Protein AF-A0A940GLA2-F1 (afdb_monomer)

Secondary structure (DSSP, 8-state):
-------SEEEEEEEEEETTEEEEEEEEESSHHHHHTT--EEEEEEE-HHHHHHHHHHHHHHHHTTT--------S-GGGS--GGG------

Structure (mmCIF, N/CA/C/O backbone):
data_AF-A0A940GLA2-F1
#
_entry.id   AF-A0A940GLA2-F1
#
loop_
_atom_site.group_PDB
_atom_site.id
_atom_site.type_symbo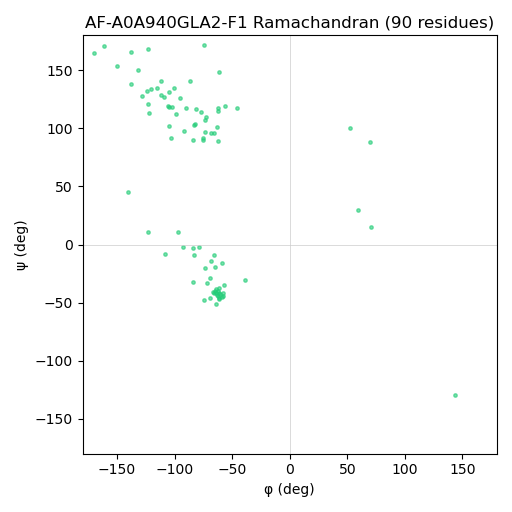l
_atom_site.label_atom_id
_atom_site.label_alt_id
_atom_site.label_comp_id
_atom_site.label_asym_id
_atom_site.label_entity_id
_atom_site.label_seq_id
_atom_site.pdbx_PDB_ins_code
_atom_site.Cartn_x
_atom_site.Cartn_y
_atom_site.Cartn_z
_atom_site.occupancy
_atom_site.B_iso_or_equiv
_atom_site.auth_seq_id
_atom_site.auth_comp_id
_atom_site.auth_asym_id
_atom_site.auth_atom_id
_atom_site.pdbx_PDB_model_num
ATOM 1 N N . MET A 1 1 ? 19.633 -17.053 -5.502 1.00 36.03 1 MET A N 1
ATOM 2 C CA . MET A 1 1 ? 19.245 -15.648 -5.250 1.00 36.03 1 MET A CA 1
ATOM 3 C C . MET A 1 1 ? 18.037 -15.351 -6.132 1.00 36.03 1 MET A C 1
ATOM 5 O O . MET A 1 1 ? 18.202 -15.191 -7.331 1.00 36.03 1 MET A O 1
ATOM 9 N N . GLY A 1 2 ? 16.819 -15.465 -5.593 1.00 37.84 2 GLY A N 1
ATOM 10 C CA . GLY A 1 2 ? 15.590 -15.347 -6.386 1.00 37.84 2 GLY A CA 1
ATOM 11 C C . GLY A 1 2 ? 15.287 -13.886 -6.703 1.00 37.84 2 GLY A C 1
ATOM 12 O O . GLY A 1 2 ? 15.019 -13.108 -5.792 1.00 37.84 2 GLY A O 1
ATOM 13 N N . SER A 1 3 ? 15.353 -13.514 -7.981 1.00 39.97 3 SER A N 1
ATOM 14 C CA . SER A 1 3 ? 14.865 -12.222 -8.464 1.00 39.97 3 SER A CA 1
ATOM 15 C C . SER A 1 3 ? 13.358 -12.147 -8.218 1.00 39.97 3 SER A C 1
ATOM 17 O O . SER A 1 3 ? 12.594 -12.934 -8.777 1.00 39.97 3 SER A O 1
ATOM 19 N N . ILE A 1 4 ? 12.916 -11.226 -7.358 1.00 51.94 4 ILE A N 1
ATOM 20 C CA . ILE A 1 4 ? 11.495 -10.891 -7.256 1.00 51.94 4 ILE A CA 1
ATOM 21 C C . ILE A 1 4 ? 11.173 -10.070 -8.502 1.00 51.94 4 ILE A C 1
ATOM 23 O O . ILE A 1 4 ? 11.417 -8.864 -8.529 1.00 51.94 4 ILE A O 1
ATOM 27 N N . ILE A 1 5 ? 10.641 -10.728 -9.531 1.00 47.31 5 ILE A N 1
ATOM 28 C CA . ILE A 1 5 ? 10.017 -10.053 -10.668 1.00 47.31 5 ILE A CA 1
ATOM 29 C C . ILE A 1 5 ? 8.812 -9.307 -10.091 1.00 47.31 5 ILE A C 1
ATOM 31 O O . ILE A 1 5 ? 7.795 -9.920 -9.765 1.00 47.31 5 ILE A O 1
ATOM 35 N N . ALA A 1 6 ? 8.944 -7.997 -9.879 1.00 51.59 6 ALA A N 1
ATOM 36 C CA . ALA A 1 6 ? 7.817 -7.153 -9.512 1.00 51.59 6 ALA A CA 1
ATOM 37 C C . ALA A 1 6 ? 6.868 -7.130 -10.713 1.00 51.59 6 ALA A C 1
ATOM 39 O O . ALA A 1 6 ? 7.114 -6.424 -11.685 1.00 51.59 6 ALA A O 1
ATOM 40 N N . ARG A 1 7 ? 5.847 -7.993 -10.685 1.00 62.31 7 ARG A N 1
ATOM 41 C CA . ARG A 1 7 ? 4.885 -8.106 -11.785 1.00 62.31 7 ARG A CA 1
ATOM 42 C C . ARG A 1 7 ? 3.961 -6.891 -11.835 1.00 62.31 7 ARG A C 1
ATOM 44 O O . ARG A 1 7 ? 3.683 -6.435 -12.927 1.00 62.31 7 ARG A O 1
ATOM 51 N N . GLY A 1 8 ? 3.625 -6.299 -10.686 1.00 63.91 8 GLY A N 1
ATOM 52 C CA . GLY A 1 8 ? 2.765 -5.118 -10.582 1.00 63.91 8 GLY A CA 1
ATOM 53 C C . GLY A 1 8 ? 3.394 -3.920 -9.863 1.00 63.91 8 GLY A C 1
ATOM 54 O O . GLY A 1 8 ? 4.433 -4.039 -9.207 1.00 63.91 8 GLY A O 1
ATOM 55 N N . ALA A 1 9 ? 2.736 -2.764 -9.970 1.00 72.44 9 ALA A N 1
ATOM 56 C CA . ALA A 1 9 ? 3.120 -1.505 -9.333 1.00 72.44 9 ALA A CA 1
ATOM 57 C C . ALA A 1 9 ? 2.063 -1.056 -8.310 1.00 72.44 9 ALA A C 1
ATOM 59 O O . ALA A 1 9 ? 0.866 -1.055 -8.596 1.00 72.44 9 ALA A O 1
ATOM 60 N N . LEU A 1 10 ? 2.501 -0.632 -7.119 1.00 80.44 10 LEU A N 1
ATOM 61 C CA . LEU A 1 10 ? 1.631 0.065 -6.168 1.00 80.44 10 LEU A CA 1
ATOM 62 C C . LEU A 1 10 ? 1.370 1.480 -6.701 1.00 80.44 10 LEU A C 1
ATOM 64 O O . LEU A 1 10 ? 2.270 2.317 -6.706 1.00 80.44 10 LEU A O 1
ATOM 68 N N . ALA A 1 11 ? 0.140 1.735 -7.135 1.00 83.06 11 ALA A N 1
ATOM 69 C CA . ALA A 1 11 ? -0.284 3.002 -7.718 1.00 83.06 11 ALA A CA 1
ATOM 70 C C . ALA A 1 11 ? -0.669 4.043 -6.659 1.00 83.06 11 ALA A C 1
ATOM 72 O O . ALA A 1 11 ? -0.476 5.243 -6.848 1.00 83.06 11 ALA A O 1
ATOM 73 N N . GLY A 1 12 ? -1.208 3.588 -5.529 1.00 83.75 12 GLY A N 1
ATOM 74 C CA . GLY A 1 12 ? -1.700 4.470 -4.482 1.00 83.75 12 GLY A CA 1
ATOM 75 C C . GLY A 1 12 ? -2.050 3.722 -3.207 1.00 83.75 12 GLY A C 1
ATOM 76 O O . GLY A 1 12 ? -2.178 2.498 -3.190 1.00 83.75 12 GLY A O 1
ATOM 77 N N . TRP A 1 13 ? -2.200 4.465 -2.115 1.00 89.56 13 TRP A N 1
ATOM 78 C CA . TRP A 1 13 ? -2.660 3.908 -0.850 1.00 89.56 13 TRP A CA 1
A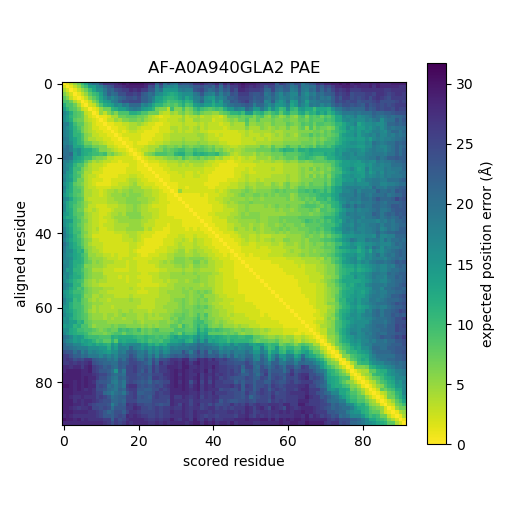TOM 79 C C . TRP A 1 13 ? -3.424 4.944 -0.027 1.00 89.56 13 TRP A C 1
ATOM 81 O O . TRP A 1 13 ? -3.193 6.150 -0.132 1.00 89.56 13 TRP A O 1
ATOM 91 N N . ARG A 1 14 ? -4.329 4.460 0.824 1.00 87.62 14 ARG A N 1
ATOM 92 C CA . ARG A 1 14 ? -5.083 5.257 1.792 1.00 87.62 14 ARG A CA 1
ATOM 93 C C . ARG A 1 14 ? -5.148 4.521 3.121 1.00 87.62 14 ARG A C 1
ATOM 95 O O . ARG A 1 14 ? -5.410 3.324 3.163 1.00 87.62 14 ARG A O 1
ATOM 102 N N . ARG A 1 15 ? -4.965 5.257 4.214 1.00 89.31 15 ARG A N 1
ATOM 103 C CA . ARG A 1 15 ? -5.198 4.769 5.576 1.00 89.31 15 ARG A CA 1
ATOM 104 C C . ARG A 1 15 ? -6.490 5.363 6.123 1.00 89.31 15 ARG A C 1
ATOM 106 O O . ARG A 1 15 ? -6.657 6.581 6.098 1.00 89.31 15 ARG A O 1
ATOM 113 N N . THR A 1 16 ? -7.342 4.516 6.683 1.00 91.50 16 THR A N 1
ATOM 114 C CA . THR A 1 16 ? -8.580 4.916 7.358 1.00 91.50 16 THR A CA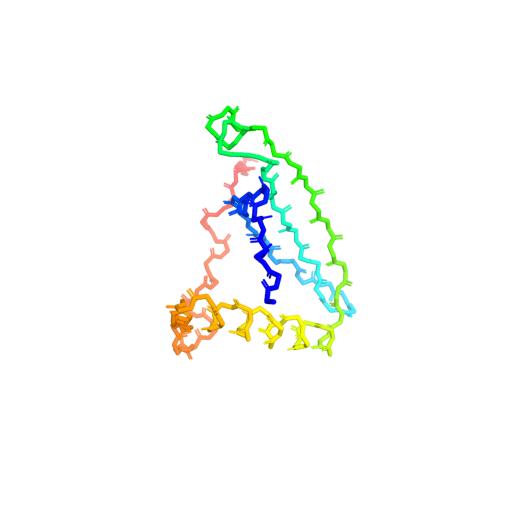 1
ATOM 115 C C . THR A 1 16 ? -8.564 4.376 8.789 1.00 91.50 16 THR A C 1
ATOM 117 O O . THR A 1 16 ? -8.416 3.167 8.966 1.00 91.50 16 THR A O 1
ATOM 120 N N . PRO A 1 17 ? -8.651 5.225 9.828 1.00 88.69 17 PRO A N 1
ATOM 121 C CA . PRO A 1 17 ? -8.792 4.755 11.205 1.00 88.69 17 PRO A CA 1
ATOM 122 C C . PRO A 1 17 ? -10.086 3.953 11.393 1.00 88.69 17 PRO A C 1
ATOM 124 O O . PRO A 1 17 ? -11.093 4.235 10.750 1.00 88.69 17 PRO A O 1
ATOM 127 N N . SER A 1 18 ? -10.064 2.981 12.297 1.00 87.50 18 SER A N 1
ATOM 128 C CA . SER A 1 18 ? -11.231 2.204 12.726 1.00 87.50 18 SER A CA 1
ATOM 129 C C . SER A 1 18 ? -11.195 2.025 14.246 1.00 87.50 18 SER A C 1
ATOM 131 O O . SER A 1 18 ? -10.143 2.213 14.858 1.00 87.50 18 SER A O 1
ATOM 133 N N . GLY A 1 19 ? -12.307 1.611 14.861 1.00 84.62 19 GLY A N 1
ATOM 134 C CA . GLY A 1 19 ? -12.370 1.377 16.313 1.00 84.62 19 GLY A CA 1
ATOM 135 C C . GLY A 1 19 ? -11.379 0.328 16.843 1.00 84.62 19 GLY A C 1
ATOM 136 O O . GLY A 1 19 ? -11.107 0.299 18.038 1.00 84.62 19 GLY A O 1
ATOM 137 N N . HIS A 1 20 ? -10.799 -0.500 15.966 1.00 82.50 20 HIS A N 1
ATOM 138 C CA . HIS A 1 20 ? -9.898 -1.601 16.329 1.00 82.50 20 HIS A CA 1
ATOM 139 C C . HIS A 1 20 ? -8.512 -1.521 15.662 1.00 82.50 20 HIS A C 1
ATOM 141 O O . HIS A 1 20 ? -7.740 -2.480 15.717 1.00 82.50 20 HIS A O 1
ATOM 147 N N . GLY A 1 21 ? -8.177 -0.397 15.022 1.00 89.44 21 GLY A N 1
ATOM 148 C CA . GLY A 1 21 ? -6.916 -0.234 14.300 1.00 89.44 21 GLY A CA 1
ATOM 149 C C . GLY A 1 21 ? -7.083 0.600 13.039 1.00 89.44 21 GLY A C 1
ATOM 150 O O . GLY A 1 21 ? -7.655 1.689 13.065 1.00 89.44 21 GLY A O 1
ATOM 151 N N . ILE A 1 22 ? -6.592 0.101 11.908 1.00 91.50 22 ILE A N 1
ATOM 152 C CA . ILE A 1 22 ? -6.620 0.801 10.626 1.00 91.50 22 ILE A CA 1
ATOM 153 C C . ILE A 1 22 ? -7.129 -0.111 9.510 1.00 91.50 22 ILE A C 1
ATOM 155 O O . ILE A 1 22 ? -6.885 -1.313 9.515 1.00 91.50 22 ILE A O 1
ATOM 159 N N . VAL A 1 23 ? -7.763 0.482 8.509 1.00 92.62 23 VAL A N 1
ATOM 160 C CA . VAL A 1 23 ? -7.959 -0.131 7.197 1.00 92.62 23 VAL A CA 1
ATOM 161 C C . VAL A 1 23 ? -6.981 0.532 6.235 1.00 92.62 23 VAL A C 1
ATOM 163 O O . VAL A 1 23 ? -7.007 1.753 6.049 1.00 92.62 23 VAL A O 1
ATOM 166 N N . LEU A 1 24 ? -6.074 -0.260 5.672 1.00 91.38 24 LEU A N 1
ATOM 167 C CA . LEU A 1 24 ? -5.150 0.152 4.625 1.00 91.38 24 LEU A CA 1
ATOM 168 C C . LEU A 1 24 ? -5.721 -0.296 3.280 1.00 91.38 24 LEU A C 1
ATOM 170 O O . LEU A 1 24 ? -5.801 -1.487 2.999 1.00 91.38 24 LEU A O 1
ATOM 174 N N . THR A 1 25 ? -6.116 0.666 2.459 1.00 91.44 25 THR A N 1
ATOM 175 C CA . THR A 1 25 ? -6.532 0.432 1.078 1.00 91.44 25 THR A CA 1
ATOM 176 C C . THR A 1 25 ? -5.336 0.660 0.167 1.00 91.44 25 THR A C 1
ATOM 178 O O . THR A 1 25 ? -4.733 1.732 0.209 1.00 91.44 25 THR A O 1
ATOM 181 N N . LEU A 1 26 ? -5.005 -0.321 -0.662 1.00 89.69 26 LEU A N 1
ATOM 182 C CA . LEU A 1 26 ? -3.953 -0.259 -1.670 1.00 89.69 26 LEU A CA 1
ATOM 183 C C . LEU A 1 26 ? -4.587 -0.281 -3.060 1.00 89.69 26 LEU A C 1
ATOM 185 O O . LEU A 1 26 ? -5.543 -1.017 -3.290 1.00 89.69 26 LEU A O 1
ATOM 189 N N . GLN A 1 27 ? -4.038 0.512 -3.973 1.00 91.94 27 GLN A N 1
ATOM 190 C CA . GLN A 1 27 ? -4.318 0.423 -5.401 1.00 91.94 27 GLN A CA 1
ATOM 191 C C . GLN A 1 27 ? -3.111 -0.199 -6.082 1.00 91.94 27 GLN A C 1
ATOM 193 O O . GLN A 1 27 ? -2.012 0.356 -6.012 1.00 91.94 27 GLN A O 1
ATOM 198 N N . VAL A 1 28 ? -3.307 -1.346 -6.717 1.00 89.19 28 VAL A N 1
ATOM 199 C CA . VAL A 1 28 ? -2.242 -2.106 -7.368 1.00 89.19 28 VAL A CA 1
ATOM 200 C C . VAL A 1 28 ? -2.586 -2.234 -8.843 1.00 89.19 28 VAL A C 1
ATOM 202 O O . VAL A 1 28 ? -3.720 -2.533 -9.189 1.00 89.19 28 VAL A O 1
ATOM 205 N N . ALA A 1 29 ? -1.615 -1.979 -9.709 1.00 87.25 29 ALA A N 1
ATOM 206 C CA . ALA A 1 29 ? -1.708 -2.310 -11.121 1.00 87.25 29 ALA A CA 1
ATOM 207 C C . ALA A 1 29 ? -0.928 -3.601 -11.368 1.00 87.25 29 ALA A C 1
ATOM 209 O O . ALA A 1 29 ? 0.210 -3.720 -10.911 1.00 87.25 29 ALA A O 1
ATOM 210 N N . GLU A 1 30 ? -1.496 -4.543 -12.117 1.00 86.94 30 GLU A N 1
ATOM 211 C CA . GLU A 1 30 ? -0.844 -5.820 -12.438 1.00 86.94 30 GLU A CA 1
ATOM 212 C C . GLU A 1 30 ? 0.362 -5.686 -13.371 1.00 86.94 30 GLU A C 1
ATOM 214 O O . GLU A 1 30 ? 1.111 -6.641 -13.529 1.00 86.94 30 GLU A O 1
ATOM 219 N N . SER A 1 31 ? 0.530 -4.534 -14.024 1.00 84.12 31 SER A N 1
ATOM 220 C CA . SER A 1 31 ? 1.644 -4.233 -14.923 1.00 84.12 31 SER A CA 1
ATOM 221 C C . SER A 1 31 ? 1.780 -2.721 -15.136 1.00 84.12 31 SER A C 1
ATOM 223 O O . SER A 1 31 ? 0.896 -1.945 -14.766 1.00 84.12 31 SER A O 1
ATOM 225 N N . VAL A 1 32 ? 2.869 -2.296 -15.784 1.00 81.56 32 VAL A N 1
ATOM 226 C CA . VAL A 1 32 ? 3.052 -0.896 -16.213 1.00 81.56 32 VAL A CA 1
ATOM 227 C C . VAL A 1 32 ? 1.962 -0.477 -17.207 1.00 81.56 32 VAL A C 1
ATOM 229 O O . VAL A 1 32 ? 1.389 0.595 -17.066 1.00 81.56 32 VAL A O 1
ATOM 232 N N . ALA A 1 33 ? 1.603 -1.349 -18.153 1.00 85.56 33 ALA A N 1
ATOM 233 C CA . ALA A 1 33 ? 0.550 -1.058 -19.126 1.00 85.56 33 ALA A CA 1
ATOM 234 C C . ALA A 1 33 ? -0.829 -0.896 -18.458 1.00 85.56 33 ALA A C 1
ATOM 236 O O . ALA A 1 33 ? -1.583 0.008 -18.810 1.00 85.56 33 ALA A O 1
ATOM 237 N N . ALA A 1 34 ? -1.146 -1.733 -17.461 1.00 84.00 34 ALA A N 1
ATOM 238 C CA . ALA A 1 34 ? -2.364 -1.582 -16.659 1.00 84.00 34 ALA A CA 1
ATOM 239 C C . ALA A 1 34 ? -2.357 -0.253 -15.882 1.00 84.00 34 ALA A C 1
ATOM 241 O O . ALA A 1 34 ? -3.363 0.453 -15.840 1.00 84.00 34 ALA A O 1
ATOM 242 N N . PHE A 1 35 ? -1.198 0.145 -15.343 1.00 82.25 35 PHE A N 1
ATOM 243 C CA . PHE A 1 35 ? -1.039 1.428 -14.662 1.00 82.25 35 PHE A CA 1
ATOM 244 C C . PHE A 1 35 ? -1.315 2.619 -15.594 1.00 82.25 35 PHE A C 1
ATOM 246 O O . PHE A 1 35 ? -2.074 3.517 -15.230 1.00 82.25 35 PHE A O 1
ATOM 253 N N . GLU A 1 36 ? -0.754 2.613 -16.806 1.00 85.50 36 GLU A N 1
ATOM 254 C CA . GLU A 1 36 ? -0.978 3.660 -17.813 1.00 85.50 36 GLU A CA 1
ATOM 255 C C . GLU A 1 36 ? -2.453 3.755 -18.235 1.00 85.50 36 GLU A C 1
ATOM 257 O O . GLU A 1 36 ? -2.986 4.857 -18.384 1.00 85.50 36 GLU A O 1
AT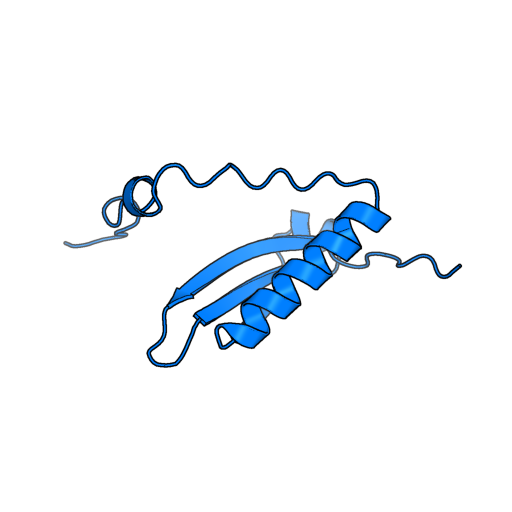OM 262 N N . ARG A 1 37 ? -3.142 2.611 -18.344 1.00 91.19 37 ARG A N 1
ATOM 263 C CA . ARG A 1 37 ? -4.586 2.533 -18.629 1.00 91.19 37 ARG A CA 1
ATOM 264 C C . ARG A 1 37 ? -5.482 2.811 -17.419 1.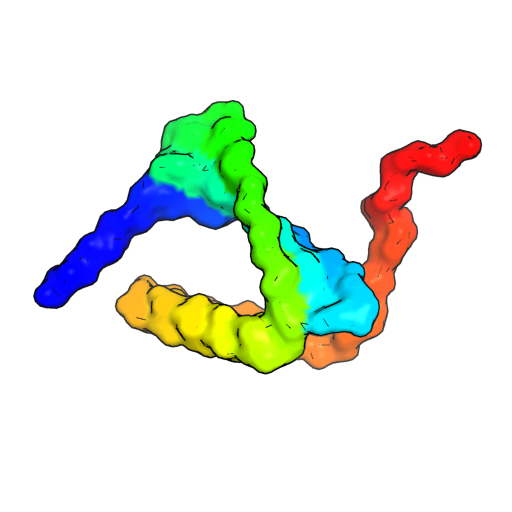00 91.19 37 ARG A C 1
ATOM 266 O O . ARG A 1 37 ? -6.700 2.857 -17.568 1.00 91.19 37 ARG A O 1
ATOM 273 N N . LYS A 1 38 ? -4.900 3.057 -16.239 1.00 88.50 38 LYS A N 1
ATOM 274 C CA . LYS A 1 38 ? -5.607 3.253 -14.960 1.00 88.50 38 LYS A CA 1
ATOM 275 C C . LYS A 1 38 ? -6.462 2.050 -14.537 1.00 88.50 38 LYS A C 1
ATOM 277 O O . LYS A 1 38 ? -7.470 2.209 -13.849 1.00 88.50 38 LYS A O 1
ATOM 282 N N . GLU A 1 39 ? -6.052 0.854 -14.938 1.00 91.06 39 GLU A N 1
ATOM 283 C CA . GLU A 1 39 ? -6.629 -0.415 -14.504 1.00 91.06 39 GLU A CA 1
ATOM 284 C C . GLU A 1 39 ? -6.008 -0.777 -13.151 1.00 91.06 39 GLU A C 1
ATOM 286 O O . GLU A 1 39 ? -4.840 -1.165 -13.065 1.00 91.06 39 GLU A O 1
ATOM 291 N N . PHE A 1 40 ? -6.779 -0.574 -12.082 1.00 89.06 40 PHE A N 1
ATOM 292 C CA . PHE A 1 40 ? -6.314 -0.761 -10.712 1.00 89.06 40 PHE A CA 1
ATOM 293 C C . PHE A 1 40 ? -7.194 -1.741 -9.954 1.00 89.06 40 PHE A C 1
ATOM 295 O O . PHE A 1 40 ? -8.408 -1.549 -9.858 1.00 89.06 40 PHE A O 1
ATOM 302 N N . ASP A 1 41 ? -6.547 -2.688 -9.289 1.00 90.81 41 ASP A N 1
ATOM 303 C CA . ASP A 1 41 ? -7.167 -3.508 -8.267 1.00 90.81 41 ASP A CA 1
ATOM 304 C C . ASP A 1 41 ? -7.086 -2.821 -6.914 1.00 90.81 41 ASP A C 1
ATOM 306 O O . ASP A 1 41 ? -6.076 -2.210 -6.539 1.00 90.81 41 ASP A O 1
ATOM 310 N N . ARG A 1 42 ? -8.170 -2.944 -6.152 1.00 91.75 42 ARG A N 1
ATOM 311 C CA . ARG A 1 42 ? -8.253 -2.429 -4.792 1.00 91.75 42 ARG A CA 1
ATOM 312 C C . ARG A 1 42 ? -8.081 -3.573 -3.806 1.00 91.75 42 ARG A C 1
ATOM 314 O O . ARG A 1 42 ? -8.911 -4.472 -3.742 1.00 91.75 42 ARG A O 1
ATOM 321 N N . VAL A 1 43 ? -7.037 -3.490 -2.989 1.00 89.38 43 VAL A N 1
ATOM 322 C CA . VAL A 1 43 ? -6.784 -4.434 -1.895 1.00 89.38 43 VAL A CA 1
ATOM 323 C C . VAL A 1 43 ? -7.038 -3.730 -0.571 1.00 89.38 43 VAL A C 1
ATOM 325 O O . VAL A 1 43 ? -6.480 -2.663 -0.318 1.00 89.38 43 VAL A O 1
ATOM 328 N N . GLU A 1 44 ? -7.869 -4.314 0.287 1.00 92.69 44 GLU A N 1
ATOM 329 C CA . GLU A 1 44 ? -8.159 -3.776 1.617 1.00 92.69 44 GLU A CA 1
ATOM 330 C C . GLU A 1 44 ? -7.593 -4.679 2.706 1.00 92.69 44 GLU A C 1
ATOM 332 O O . GLU A 1 44 ? -7.830 -5.884 2.728 1.00 92.69 44 GLU A O 1
ATOM 337 N N . LEU A 1 45 ? -6.838 -4.077 3.622 1.00 90.94 45 LEU A N 1
ATOM 338 C CA . LEU A 1 45 ? -6.200 -4.764 4.734 1.00 90.94 45 LEU A CA 1
ATOM 339 C C . LEU A 1 45 ? -6.675 -4.136 6.042 1.00 90.94 45 LEU A C 1
ATOM 341 O O . LEU A 1 45 ? -6.341 -2.988 6.342 1.00 90.94 45 LEU A O 1
ATOM 345 N N . ALA A 1 46 ? -7.426 -4.890 6.839 1.00 93.56 46 ALA A N 1
ATOM 346 C CA . ALA A 1 46 ? -7.714 -4.525 8.219 1.00 93.56 46 ALA A CA 1
ATOM 347 C C . ALA A 1 46 ? -6.521 -4.923 9.098 1.00 93.56 46 ALA A C 1
ATOM 349 O O . ALA A 1 46 ? -6.167 -6.097 9.189 1.00 93.56 46 ALA A O 1
ATOM 350 N N . LEU A 1 47 ? -5.875 -3.935 9.715 1.00 90.75 47 LEU A N 1
ATOM 351 C CA . LEU A 1 47 ? -4.653 -4.110 10.491 1.00 90.75 47 LEU A CA 1
ATOM 352 C C . LEU A 1 47 ? -4.819 -3.473 11.866 1.00 90.75 47 LEU A C 1
ATOM 354 O O . LEU A 1 47 ? -5.116 -2.285 11.984 1.00 90.75 47 LEU A O 1
ATOM 358 N N . ASN A 1 48 ? -4.537 -4.234 12.917 1.00 91.12 48 ASN A N 1
ATOM 359 C CA . ASN A 1 48 ? -4.289 -3.647 14.228 1.00 91.12 48 ASN A CA 1
ATOM 360 C C . ASN A 1 48 ? -2.895 -2.991 14.281 1.00 91.12 48 ASN A C 1
ATOM 362 O O . ASN A 1 48 ? -2.050 -3.165 13.397 1.00 91.12 48 ASN A O 1
ATOM 366 N N . ASP A 1 49 ? -2.618 -2.268 15.362 1.00 85.06 49 ASP A N 1
ATOM 367 C CA . ASP A 1 49 ? -1.355 -1.550 15.553 1.00 85.06 49 ASP A CA 1
ATOM 368 C C . ASP A 1 49 ? -0.109 -2.447 15.485 1.00 85.06 49 ASP A C 1
ATOM 370 O O . ASP A 1 49 ? 0.947 -2.027 15.001 1.00 85.06 49 ASP A O 1
ATOM 374 N N . ARG A 1 50 ? -0.206 -3.695 15.963 1.00 90.69 50 ARG A N 1
ATOM 375 C CA . ARG A 1 50 ? 0.904 -4.657 15.912 1.00 90.69 50 ARG A CA 1
ATOM 376 C C . ARG A 1 50 ? 1.178 -5.090 14.473 1.00 90.69 50 ARG A C 1
ATOM 378 O O . ARG A 1 50 ? 2.337 -5.095 14.062 1.00 90.69 50 ARG A O 1
ATOM 385 N N . GLN A 1 51 ? 0.133 -5.421 13.719 1.00 90.88 51 GLN A N 1
ATOM 386 C CA . GLN A 1 51 ? 0.230 -5.824 12.316 1.00 90.88 51 GLN A CA 1
ATOM 387 C C . GLN A 1 51 ? 0.752 -4.677 11.450 1.00 90.88 51 GLN A C 1
ATOM 389 O O . GLN A 1 51 ? 1.648 -4.892 10.639 1.00 90.88 51 GLN A O 1
ATOM 394 N N . LEU A 1 52 ? 0.285 -3.448 11.688 1.00 86.12 52 LEU A N 1
ATOM 395 C CA . LEU A 1 52 ? 0.783 -2.256 11.003 1.00 86.12 52 LEU A CA 1
ATOM 396 C C . LEU A 1 52 ? 2.289 -2.057 11.217 1.00 86.12 52 LEU A C 1
ATOM 398 O O . LEU A 1 52 ? 3.022 -1.801 10.263 1.00 86.12 52 LEU A O 1
ATOM 402 N N . ARG A 1 53 ? 2.773 -2.205 12.458 1.00 86.62 53 ARG A N 1
ATOM 403 C CA . ARG A 1 53 ? 4.211 -2.113 12.754 1.00 86.62 53 ARG A CA 1
ATOM 404 C C . ARG A 1 53 ? 5.019 -3.222 12.084 1.00 86.62 53 ARG A C 1
ATOM 406 O O . ARG A 1 53 ? 6.128 -2.952 11.634 1.00 86.62 53 ARG A O 1
ATOM 413 N N . SER A 1 54 ? 4.489 -4.446 12.028 1.00 89.75 54 SER A N 1
ATOM 414 C CA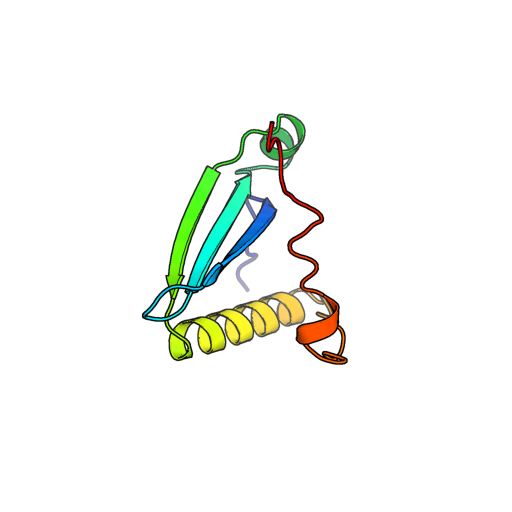 . SER A 1 54 ? 5.150 -5.554 11.325 1.00 89.75 54 SER A CA 1
ATOM 415 C C . SER A 1 54 ? 5.254 -5.261 9.832 1.00 89.75 54 SER A C 1
ATOM 417 O O . SER A 1 54 ? 6.353 -5.258 9.290 1.00 89.75 54 SER A O 1
ATOM 419 N N . LEU A 1 55 ? 4.133 -4.887 9.207 1.00 87.06 55 LEU A N 1
ATOM 420 C CA . LEU A 1 55 ? 4.072 -4.556 7.787 1.00 87.06 55 LEU A CA 1
ATOM 421 C C . LEU A 1 55 ? 5.036 -3.418 7.427 1.00 87.06 55 LEU A C 1
ATOM 423 O O . LEU A 1 55 ? 5.758 -3.511 6.440 1.00 87.06 55 LEU A O 1
ATOM 427 N N . ALA A 1 56 ? 5.096 -2.360 8.240 1.00 85.12 56 ALA A N 1
ATOM 428 C CA . ALA A 1 56 ? 6.017 -1.249 8.015 1.00 85.12 56 ALA A CA 1
ATOM 429 C C . ALA A 1 56 ? 7.491 -1.694 8.027 1.00 85.12 56 ALA A C 1
ATOM 431 O O . ALA A 1 56 ? 8.260 -1.280 7.162 1.00 85.12 56 ALA A O 1
ATOM 432 N N . ARG A 1 57 ? 7.876 -2.566 8.969 1.00 87.19 57 ARG A N 1
ATOM 433 C CA . ARG A 1 57 ? 9.241 -3.115 9.052 1.00 87.19 57 ARG A CA 1
ATOM 434 C C . ARG A 1 57 ? 9.571 -4.016 7.868 1.00 87.19 57 ARG A C 1
ATOM 436 O O . ARG A 1 57 ? 10.680 -3.942 7.343 1.00 87.19 57 ARG A O 1
ATOM 443 N N . ASP A 1 58 ? 8.621 -4.843 7.441 1.00 88.31 58 ASP A N 1
ATOM 444 C CA . ASP A 1 58 ? 8.807 -5.729 6.292 1.00 88.31 58 ASP A CA 1
ATOM 445 C C . ASP A 1 58 ? 8.975 -4.921 4.999 1.00 88.31 58 ASP A C 1
ATOM 447 O O . ASP A 1 58 ? 9.885 -5.197 4.216 1.00 88.31 58 ASP A O 1
ATOM 451 N N . LEU A 1 59 ? 8.179 -3.861 4.817 1.00 84.00 59 LEU A N 1
ATOM 452 C CA . LEU A 1 59 ? 8.315 -2.926 3.697 1.00 84.00 59 LEU A CA 1
ATOM 453 C C . LEU A 1 59 ? 9.651 -2.177 3.727 1.00 84.00 59 LEU A C 1
ATOM 455 O O . LEU A 1 59 ? 10.312 -2.063 2.697 1.00 84.00 59 LEU A O 1
ATOM 459 N N . GLU A 1 60 ? 10.087 -1.709 4.897 1.00 85.19 60 GLU A N 1
ATOM 460 C CA . GLU A 1 60 ? 11.386 -1.054 5.066 1.00 85.19 60 GLU A CA 1
ATOM 461 C C . GLU A 1 60 ? 12.545 -1.989 4.709 1.00 85.19 60 GLU A C 1
ATOM 463 O O . GLU A 1 60 ? 13.443 -1.617 3.949 1.00 85.19 60 GLU A O 1
ATOM 468 N N . ARG A 1 61 ? 12.505 -3.232 5.195 1.00 85.75 61 ARG A N 1
ATOM 469 C CA . ARG A 1 61 ? 13.498 -4.257 4.862 1.00 85.75 61 ARG A CA 1
ATOM 470 C C . ARG A 1 61 ? 13.497 -4.569 3.364 1.00 85.75 61 ARG A C 1
ATOM 472 O O . ARG A 1 61 ? 14.568 -4.657 2.766 1.00 85.75 61 ARG A O 1
ATOM 479 N N . ALA A 1 62 ? 12.318 -4.711 2.763 1.00 83.62 62 ALA A N 1
ATOM 480 C CA . ALA A 1 62 ? 12.147 -5.014 1.345 1.00 83.62 62 ALA A CA 1
ATOM 481 C C . ALA A 1 62 ? 12.565 -3.858 0.419 1.00 83.62 62 ALA A C 1
ATOM 483 O O . ALA A 1 62 ? 12.969 -4.101 -0.719 1.00 83.62 62 ALA A O 1
ATOM 484 N N . ALA A 1 63 ? 12.455 -2.612 0.877 1.00 83.06 63 ALA A N 1
ATOM 485 C CA . ALA A 1 63 ? 12.947 -1.443 0.159 1.00 83.06 63 ALA A CA 1
ATOM 486 C C . ALA A 1 63 ? 14.476 -1.355 0.243 1.00 83.06 63 ALA A C 1
ATOM 488 O O . ALA A 1 63 ? 15.143 -1.260 -0.788 1.00 83.06 63 ALA A O 1
ATOM 489 N N . ARG A 1 64 ? 15.047 -1.506 1.447 1.00 84.00 64 ARG A N 1
ATOM 490 C CA . ARG A 1 64 ? 16.506 -1.521 1.644 1.00 84.00 64 ARG A CA 1
ATOM 491 C C . ARG A 1 64 ? 17.194 -2.618 0.839 1.00 84.00 64 ARG A C 1
ATOM 493 O O . ARG A 1 64 ? 18.227 -2.357 0.233 1.00 84.00 64 ARG A O 1
ATOM 500 N N . SER A 1 65 ? 16.619 -3.822 0.778 1.00 85.31 65 SER A N 1
ATOM 501 C CA . SER A 1 65 ? 17.183 -4.918 -0.024 1.00 85.31 65 SER A CA 1
ATOM 502 C C . SER A 1 65 ? 17.182 -4.636 -1.530 1.00 85.31 65 SER A C 1
ATOM 504 O O . SER A 1 65 ? 17.940 -5.261 -2.265 1.00 85.31 65 SER A O 1
ATOM 506 N N . ARG A 1 66 ? 16.361 -3.683 -1.988 1.00 83.81 66 ARG A N 1
ATOM 507 C CA . ARG A 1 66 ? 16.316 -3.189 -3.371 1.00 83.81 66 ARG A CA 1
ATOM 508 C C . ARG A 1 66 ? 17.125 -1.903 -3.577 1.00 83.81 66 ARG A C 1
ATOM 510 O O . ARG A 1 66 ? 16.991 -1.271 -4.617 1.00 83.81 66 ARG A O 1
ATOM 517 N N . GLY A 1 67 ? 17.931 -1.493 -2.594 1.00 84.75 67 GLY A N 1
ATOM 518 C CA . GLY A 1 67 ? 18.709 -0.252 -2.651 1.00 84.75 67 GLY A CA 1
ATOM 519 C C . GLY A 1 67 ? 17.862 1.022 -2.553 1.00 84.75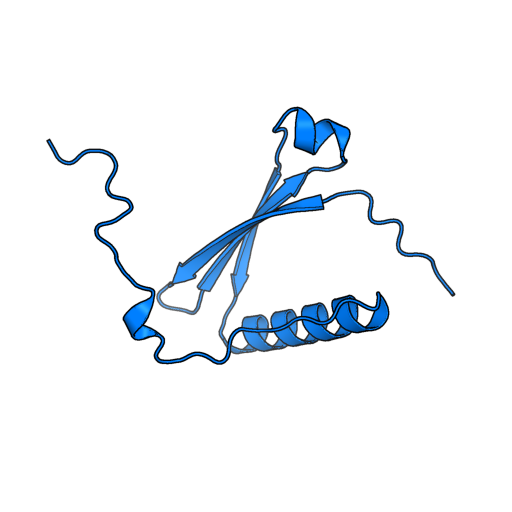 67 GLY A C 1
ATOM 520 O O . GLY A 1 67 ? 18.349 2.103 -2.867 1.00 84.75 67 GLY A O 1
ATOM 521 N N . MET A 1 68 ? 16.599 0.915 -2.129 1.00 79.56 68 MET A N 1
ATOM 522 C CA . MET A 1 68 ? 15.709 2.060 -1.953 1.00 79.56 68 MET A CA 1
ATOM 523 C C . MET A 1 68 ? 15.838 2.594 -0.522 1.00 79.56 68 MET A C 1
ATOM 525 O O . MET A 1 68 ? 15.516 1.896 0.443 1.00 79.56 68 MET A O 1
ATOM 529 N N . ASP A 1 69 ? 16.284 3.842 -0.379 1.00 75.88 69 ASP A N 1
ATOM 530 C CA . ASP A 1 69 ? 16.311 4.538 0.910 1.00 75.88 69 ASP A CA 1
ATOM 531 C C . ASP A 1 69 ? 14.934 5.153 1.201 1.00 75.88 69 ASP A C 1
ATOM 533 O O . ASP A 1 69 ? 14.545 6.177 0.630 1.00 75.88 69 ASP A O 1
ATOM 537 N N . LEU A 1 70 ? 14.162 4.511 2.084 1.00 66.88 70 LEU A N 1
ATOM 538 C CA . LEU A 1 70 ? 12.888 5.057 2.541 1.00 66.88 70 LEU A CA 1
ATOM 539 C C . LEU A 1 70 ? 13.141 6.190 3.537 1.00 66.88 70 LEU A C 1
ATOM 541 O O . LEU A 1 70 ? 13.198 5.987 4.751 1.00 66.88 70 LEU A O 1
ATOM 545 N N . ARG A 1 71 ? 13.219 7.420 3.032 1.00 59.69 71 ARG A N 1
ATOM 546 C CA . ARG A 1 71 ? 13.186 8.612 3.881 1.00 59.69 71 ARG A CA 1
ATOM 547 C C . ARG A 1 71 ? 11.760 8.858 4.350 1.00 59.69 71 ARG A C 1
ATOM 549 O O . ARG A 1 71 ? 11.000 9.587 3.715 1.00 59.69 71 ARG A O 1
ATOM 556 N N . ALA A 1 72 ? 11.390 8.274 5.486 1.00 57.00 72 ALA A N 1
ATOM 557 C CA . ALA A 1 72 ? 10.222 8.748 6.211 1.00 57.00 72 ALA A CA 1
ATOM 558 C C . ALA A 1 72 ? 10.507 10.202 6.630 1.00 57.00 72 ALA A C 1
ATOM 560 O O . ALA A 1 72 ? 11.471 10.432 7.368 1.00 57.00 72 ALA A O 1
ATOM 561 N N . PRO A 1 73 ? 9.736 11.208 6.173 1.00 51.91 73 PRO A N 1
ATOM 562 C CA . PRO A 1 73 ? 9.889 12.547 6.714 1.00 51.91 73 PRO A CA 1
ATOM 563 C C . PRO A 1 73 ? 9.688 12.444 8.227 1.00 51.91 73 PRO A C 1
ATOM 565 O O . PRO A 1 73 ? 8.631 11.990 8.673 1.00 51.91 73 PRO A O 1
ATOM 568 N N . ARG A 1 74 ? 10.720 12.809 9.008 1.00 45.22 74 ARG A N 1
ATOM 569 C CA . ARG A 1 74 ? 10.628 12.915 10.471 1.00 45.22 74 ARG A CA 1
ATOM 570 C C . ARG A 1 74 ? 9.337 13.661 10.770 1.00 45.22 74 ARG A C 1
ATOM 572 O O . ARG A 1 74 ? 9.173 14.790 10.308 1.00 45.22 74 ARG A O 1
ATOM 579 N N . ALA A 1 75 ? 8.413 13.006 11.465 1.00 46.31 75 ALA A N 1
ATOM 580 C CA . ALA A 1 75 ? 7.110 13.565 11.767 1.00 46.31 75 ALA A CA 1
ATOM 581 C C . ALA A 1 75 ? 7.290 14.816 12.640 1.00 46.31 75 ALA A C 1
ATOM 583 O O . ALA A 1 75 ? 7.302 14.739 13.864 1.00 46.31 75 ALA A O 1
ATOM 584 N N . LYS A 1 76 ? 7.438 15.990 12.018 1.00 43.06 76 LYS A N 1
ATOM 585 C CA . LYS A 1 76 ? 7.145 17.255 12.681 1.00 43.06 76 LYS A CA 1
ATOM 586 C C . LYS A 1 76 ? 5.636 17.262 12.861 1.00 43.06 76 LYS A C 1
ATOM 588 O O . LYS A 1 76 ? 4.927 17.568 11.917 1.00 43.06 76 LYS A O 1
ATOM 593 N N . SER A 1 77 ? 5.176 16.849 14.041 1.00 44.25 77 SER A N 1
ATOM 594 C CA . SER A 1 77 ? 3.785 16.951 14.487 1.00 44.25 77 SER A CA 1
ATOM 595 C C . SER A 1 77 ? 2.755 16.366 13.502 1.00 44.25 77 SER A C 1
ATOM 597 O O . SER A 1 77 ? 2.325 17.008 12.544 1.00 44.25 77 SER A O 1
ATOM 599 N N . TRP A 1 78 ? 2.294 15.148 13.796 1.00 47.75 78 TRP A N 1
ATOM 600 C CA . TRP A 1 78 ? 1.126 14.480 13.192 1.00 47.75 78 TRP A CA 1
ATOM 601 C C . TRP A 1 78 ? -0.071 15.421 12.929 1.00 47.75 78 TRP A C 1
ATOM 603 O O . TRP A 1 78 ? -0.816 15.212 11.974 1.00 47.75 78 TRP A O 1
ATOM 613 N N . LEU A 1 79 ? -0.255 16.466 13.746 1.00 46.84 79 LEU A N 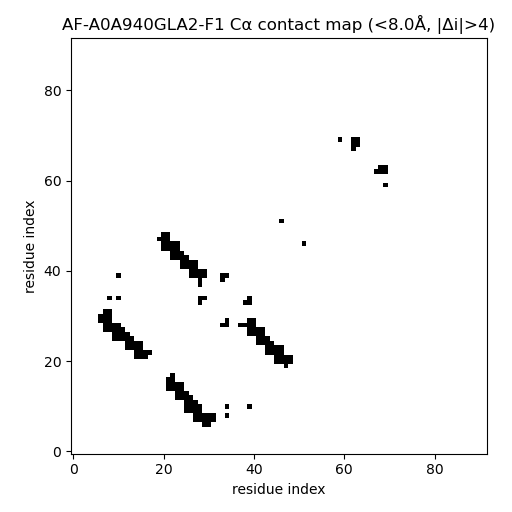1
ATOM 614 C CA . LEU A 1 79 ? -1.372 17.412 13.653 1.00 46.84 79 LEU A CA 1
ATOM 615 C C . LEU A 1 79 ? -1.260 18.390 12.471 1.00 46.84 79 LEU A C 1
ATOM 617 O O . LEU A 1 79 ? -2.270 18.913 12.022 1.00 46.84 79 LEU A O 1
ATOM 621 N N . SER A 1 80 ? -0.068 18.608 11.912 1.00 47.66 80 SER A N 1
ATOM 622 C CA . SER A 1 80 ? 0.146 19.616 10.857 1.00 47.66 80 SER A CA 1
ATOM 623 C C . SER A 1 80 ? -0.201 19.147 9.434 1.00 47.66 80 SER A C 1
ATOM 625 O O . SER A 1 80 ? -0.239 19.955 8.507 1.00 47.66 80 SER A O 1
ATOM 627 N N . ARG A 1 81 ? -0.474 17.847 9.239 1.00 45.31 81 ARG A N 1
ATOM 628 C CA . ARG A 1 81 ? -0.836 17.251 7.934 1.00 45.31 81 ARG A CA 1
ATOM 629 C C . ARG A 1 81 ? -2.302 16.831 7.810 1.00 45.31 81 ARG A C 1
ATOM 631 O O . ARG A 1 81 ? -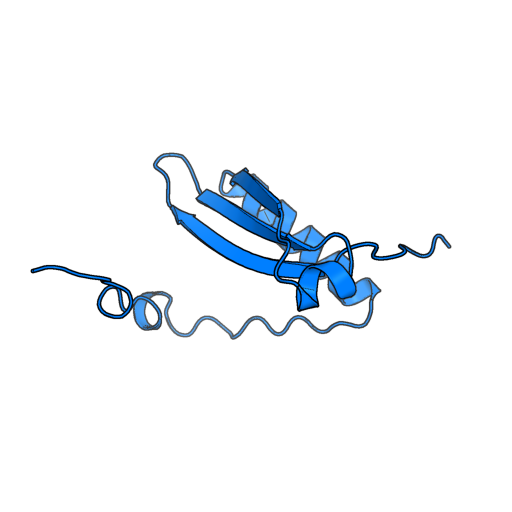2.738 16.512 6.706 1.00 45.31 81 ARG A O 1
ATOM 638 N N . PHE A 1 82 ? -3.065 16.869 8.901 1.00 42.81 82 PHE A N 1
ATOM 639 C CA . PHE A 1 82 ? -4.520 16.755 8.860 1.00 42.81 82 PHE A CA 1
ATOM 640 C C . PHE A 1 82 ? -5.117 18.135 8.564 1.00 42.81 82 PHE A C 1
ATOM 642 O O . PHE A 1 82 ? -5.416 18.894 9.477 1.00 42.81 82 PHE A O 1
ATOM 649 N N . ASN A 1 83 ? -5.312 18.459 7.283 1.00 38.19 83 ASN A N 1
ATOM 650 C CA . ASN A 1 83 ? -6.322 19.445 6.903 1.00 38.19 83 ASN A CA 1
ATOM 651 C C . ASN A 1 83 ? -7.547 18.700 6.340 1.00 38.19 83 ASN A C 1
ATOM 653 O O . ASN A 1 83 ? -7.575 18.405 5.141 1.00 38.19 83 ASN A O 1
ATOM 657 N N . PRO A 1 84 ? -8.547 18.363 7.175 1.00 40.66 84 PRO A N 1
ATOM 658 C CA . PRO A 1 84 ? -9.766 17.693 6.723 1.00 40.66 84 PRO A CA 1
ATOM 659 C C . PRO A 1 84 ? -10.633 18.564 5.793 1.00 40.66 84 PRO A C 1
ATOM 661 O O . PRO A 1 84 ? -11.537 18.038 5.156 1.00 40.66 84 PRO A O 1
ATOM 664 N N . LEU A 1 85 ? -10.334 19.861 5.633 1.00 43.38 85 LEU A N 1
ATOM 665 C CA . LEU A 1 85 ? -11.082 20.767 4.751 1.00 43.38 85 LEU A CA 1
ATOM 666 C C . LEU A 1 85 ? -10.643 20.714 3.280 1.00 43.38 85 LEU A C 1
ATOM 668 O O . LEU A 1 85 ? -11.238 21.381 2.441 1.00 43.38 85 LEU A O 1
ATOM 672 N N . ARG A 1 86 ? -9.611 19.934 2.931 1.00 40.97 86 ARG A N 1
ATOM 673 C CA . ARG A 1 86 ? -9.083 19.896 1.554 1.00 40.97 86 ARG A CA 1
ATOM 674 C C . ARG A 1 86 ? -9.698 18.808 0.663 1.00 40.97 86 ARG A C 1
ATOM 676 O O . ARG A 1 86 ? -9.359 18.737 -0.513 1.00 40.97 86 ARG A O 1
ATOM 683 N N . PHE A 1 87 ? -10.594 17.981 1.208 1.00 43.94 87 PHE A N 1
ATOM 684 C CA . PHE A 1 87 ? -11.251 16.880 0.492 1.00 43.94 87 PHE A CA 1
ATOM 685 C C . PHE A 1 87 ? -12.733 16.735 0.865 1.00 43.94 87 PHE A C 1
ATOM 687 O O . PHE A 1 87 ? -13.213 15.627 1.089 1.00 43.94 87 PHE A O 1
ATOM 694 N N . ALA A 1 88 ? -13.469 17.846 0.912 1.00 33.88 88 ALA A N 1
ATOM 695 C CA . ALA A 1 88 ? -14.923 17.802 0.795 1.00 33.88 88 ALA A CA 1
ATOM 696 C C . ALA A 1 88 ? -15.302 17.977 -0.690 1.00 33.88 88 ALA A C 1
ATOM 698 O O . ALA A 1 88 ? -15.319 19.110 -1.175 1.00 33.88 88 ALA A O 1
ATOM 699 N N . PRO A 1 89 ? -15.576 16.905 -1.457 1.00 37.88 89 PRO A N 1
ATOM 700 C CA . PRO A 1 89 ? -16.349 17.050 -2.676 1.00 37.88 89 PRO A CA 1
ATOM 701 C C . PRO A 1 89 ? -17.805 17.286 -2.259 1.00 37.88 89 PRO A C 1
ATOM 703 O O . PRO A 1 89 ? -18.463 16.373 -1.778 1.00 37.88 89 PRO A O 1
ATOM 706 N N . GLY A 1 90 ? -18.290 18.517 -2.417 1.00 39.34 90 GLY A N 1
ATOM 707 C CA . GLY A 1 90 ? -19.722 18.821 -2.375 1.00 39.34 90 GLY A CA 1
ATOM 708 C C . GLY A 1 90 ? -20.392 18.694 -1.004 1.00 39.34 90 GLY A C 1
ATOM 709 O O . GLY A 1 90 ? -21.021 17.689 -0.698 1.00 39.34 90 GLY A O 1
ATOM 710 N N . LEU A 1 91 ? -20.368 19.782 -0.239 1.00 35.53 91 LEU A N 1
ATOM 711 C CA . LEU A 1 91 ? -21.519 20.173 0.573 1.00 35.53 91 LEU A CA 1
ATOM 712 C C . LEU A 1 91 ? -22.155 21.363 -0.153 1.00 35.53 91 LEU A C 1
ATOM 714 O O . LEU A 1 91 ? -21.587 22.454 -0.174 1.00 35.53 91 LEU A O 1
ATOM 718 N N . ARG A 1 92 ? -23.257 21.086 -0.853 1.00 40.72 92 ARG A N 1
ATOM 719 C CA . ARG A 1 92 ? -24.302 22.073 -1.131 1.00 40.72 92 ARG A CA 1
ATOM 720 C C . ARG A 1 92 ? -25.267 22.060 0.042 1.00 40.72 92 ARG A C 1
ATOM 722 O O . ARG A 1 92 ? -25.465 20.950 0.586 1.00 40.72 92 ARG A O 1
#

pLDDT: mean 73.24, std 20.21, range [33.88, 93.56]

Foldseek 3Di:
DDDPPCQKDFLDWDWDADPAAIKIWTWIARHPVCVVVVNTDIDIDDDGPVRVVVVVVVVCVVCVVVVHDPPDPPPPDPVVPPPVVPDDPDDD

Mean predicted aligned error: 11.77 Å

Sequence (92 aa):
MGSIIARGALAGWRRTPSGHGIVLTLQVAESVAAFERKEFDRVELALNDRQLRSLARDLERAARSRGMDLRAPRAKSWLSRFNPLRFAPGLR

Nearest PDB structures (foldseek):
  2ebm-assembly1_A  TM=3.777E-01  e=2.250E+00  Homo sapiens
  8hql-assembly4_D  TM=3.722E-01  e=2.704E+00  Mus musculus
  5woe-assembly1_A  TM=3.635E-01  e=2.250E+00  Homo sapiens
  8hql-assembly2_B  TM=3.736E-01  e=3.250E+00  Mus musculus
  8hql-assembly1_A  TM=3.652E-01  e=3.907E+00  Mus musculus

Solvent-accessible surface area (backbone atoms only — not comparable to full-atom values): 5800 Å² total; per-residue (Å²): 136,84,80,81,76,74,60,50,44,80,75,47,74,48,80,41,83,50,102,77,34,34,36,40,38,36,30,34,10,74,26,71,69,34,46,76,70,67,46,63,48,79,46,79,41,82,32,37,71,67,53,47,54,50,52,52,51,52,50,51,52,58,32,48,78,68,74,42,83,82,77,72,75,78,78,77,52,81,72,79,74,68,62,80,82,80,74,69,85,78,85,129

Radius of gyration: 16.23 Å; Cα contacts (8 Å, |Δi|>4): 95; chains: 1; bounding box: 44×38×36 Å